Protein AF-A0A2G8RL47-F1 (afdb_monomer_lite)

Secondary structure (DSSP, 8-state):
--TTSHHHHTTSHHHHHHHHHHHHHHHGGGSS-THHHHHHHHHHHHHHTS-TTS----SHHHHHHHHHHHHHHHHHHHHHHHH--

Organism: NCBI:txid1206336

Foldseek 3Di:
DPPPVVVVVPPDPVVVVVVVVLVVLVVVPVDDDPVSVLVSVLVVCCVVPLVLVPDPDDDPVVSVVSSVVSSVVSVVVCVVVVPPD

pLDDT: mean 72.45, std 14.92, range [33.88, 91.5]

Structure (mmCIF, N/CA/C/O backbone):
data_AF-A0A2G8RL47-F1
#
_entry.id   AF-A0A2G8RL47-F1
#
loop_
_atom_site.group_PDB
_atom_site.id
_atom_site.type_symbol
_atom_site.label_atom_id
_atom_site.label_alt_id
_atom_site.label_comp_id
_atom_site.label_asym_id
_atom_site.label_entity_id
_atom_site.label_seq_id
_atom_site.pdbx_PDB_ins_code
_atom_site.Cartn_x
_atom_site.Cartn_y
_atom_site.Cartn_z
_atom_site.occupancy
_atom_site.B_iso_or_equiv
_atom_site.auth_seq_id
_atom_site.auth_comp_id
_atom_site.auth_asym_id
_atom_site.auth_atom_id
_atom_site.pdbx_PDB_model_num
ATOM 1 N N . MET A 1 1 ? -7.342 6.212 -22.025 1.00 35.16 1 MET A N 1
ATOM 2 C CA . MET A 1 1 ? -8.341 6.634 -21.012 1.00 35.16 1 MET A CA 1
ATOM 3 C C . MET A 1 1 ? -7.738 7.094 -19.666 1.00 35.16 1 MET A C 1
ATOM 5 O O . MET A 1 1 ? -8.489 7.565 -18.830 1.00 35.16 1 MET A O 1
ATOM 9 N N . LEU A 1 2 ? -6.410 7.053 -19.444 1.00 33.88 2 LEU A N 1
ATOM 10 C CA . LEU A 1 2 ? -5.785 7.436 -18.155 1.00 33.88 2 LEU A CA 1
ATOM 11 C C . LEU A 1 2 ? -5.285 8.897 -18.047 1.00 33.88 2 LEU A C 1
ATOM 13 O O . LEU A 1 2 ? -4.999 9.345 -16.946 1.00 33.88 2 LEU A O 1
ATOM 17 N N . ALA A 1 3 ? -5.211 9.662 -19.142 1.00 41.91 3 ALA A N 1
ATOM 18 C CA . ALA A 1 3 ? -4.596 11.001 -19.139 1.00 41.91 3 ALA A CA 1
ATOM 19 C C . ALA A 1 3 ? -5.535 12.159 -18.727 1.00 41.91 3 ALA A C 1
ATOM 21 O O . ALA A 1 3 ? -5.073 13.252 -18.424 1.00 41.91 3 ALA A O 1
ATOM 22 N N . ALA A 1 4 ? -6.855 11.941 -18.698 1.00 42.72 4 ALA A N 1
ATOM 23 C CA . ALA A 1 4 ? -7.839 13.002 -18.439 1.00 42.72 4 ALA A CA 1
ATOM 24 C C . ALA A 1 4 ? -8.069 13.297 -16.940 1.00 42.72 4 ALA A C 1
ATOM 26 O O . ALA A 1 4 ? -8.761 14.254 -16.598 1.00 42.72 4 ALA A O 1
ATOM 27 N N . ILE A 1 5 ? -7.495 12.488 -16.041 1.00 51.47 5 ILE A N 1
ATOM 28 C CA . ILE A 1 5 ? -7.621 12.671 -14.585 1.00 51.47 5 ILE A CA 1
ATOM 29 C C . ILE A 1 5 ? -6.616 13.718 -14.071 1.00 51.47 5 ILE A C 1
ATOM 31 O O . ILE A 1 5 ? -6.957 14.504 -13.185 1.00 51.47 5 ILE A O 1
ATOM 35 N N . ASP A 1 6 ? -5.412 13.785 -14.655 1.00 54.00 6 ASP A N 1
ATOM 36 C CA . ASP A 1 6 ? -4.298 14.598 -14.136 1.00 54.00 6 ASP A CA 1
ATOM 37 C C . ASP A 1 6 ? -4.589 16.109 -14.099 1.00 54.00 6 ASP A C 1
ATOM 39 O O . ASP A 1 6 ? -4.068 16.816 -13.236 1.00 54.00 6 ASP A O 1
ATOM 43 N N . GLY A 1 7 ? -5.461 16.617 -14.976 1.00 55.53 7 GLY A N 1
ATOM 44 C CA . GLY A 1 7 ? -5.795 18.045 -15.049 1.00 55.53 7 GLY A CA 1
ATOM 45 C C . GLY A 1 7 ? -6.561 18.599 -13.838 1.00 55.53 7 GLY A C 1
ATOM 46 O O . GLY A 1 7 ? -6.519 19.803 -13.594 1.00 55.53 7 GLY A O 1
ATOM 47 N N . ARG A 1 8 ? -7.246 17.752 -13.051 1.00 54.69 8 ARG A N 1
ATOM 48 C CA . ARG A 1 8 ? -7.976 18.182 -11.837 1.00 54.69 8 ARG A CA 1
ATOM 49 C C . ARG A 1 8 ? -7.105 18.190 -10.577 1.00 54.69 8 ARG A C 1
ATOM 51 O O . ARG A 1 8 ? -7.422 18.907 -9.632 1.00 54.69 8 ARG A O 1
ATOM 58 N N . THR A 1 9 ? -6.016 17.421 -10.554 1.00 54.69 9 THR A N 1
ATOM 59 C CA . THR A 1 9 ? -5.153 17.207 -9.373 1.00 54.69 9 THR A CA 1
ATOM 60 C C . THR A 1 9 ? -3.862 18.032 -9.379 1.00 54.69 9 THR A C 1
ATOM 62 O O . THR A 1 9 ? -3.142 18.066 -8.383 1.00 54.69 9 THR A O 1
ATOM 65 N N . THR A 1 10 ? -3.574 18.752 -10.464 1.00 56.12 10 THR A N 1
ATOM 66 C CA . THR A 1 10 ? -2.384 19.605 -10.653 1.00 56.12 10 THR A CA 1
ATOM 67 C C . THR A 1 10 ? -2.425 20.952 -9.922 1.00 56.12 10 THR A C 1
ATOM 69 O O . THR A 1 10 ? -1.461 21.710 -9.996 1.00 56.12 10 THR A O 1
ATOM 72 N N . ARG A 1 11 ? -3.494 21.267 -9.178 1.00 59.50 11 ARG A N 1
ATOM 73 C CA . ARG A 1 11 ? -3.706 22.598 -8.573 1.00 59.50 11 ARG A CA 1
ATOM 74 C C . ARG A 1 11 ? -2.798 22.938 -7.380 1.00 59.50 11 ARG A C 1
ATOM 76 O O . ARG A 1 11 ? -2.851 24.066 -6.897 1.00 59.50 11 ARG A O 1
ATOM 83 N N . HIS A 1 12 ? -1.964 22.012 -6.896 1.00 65.38 12 HIS A N 1
ATOM 84 C CA . HIS A 1 12 ? -1.165 22.209 -5.679 1.00 65.38 12 HIS A CA 1
ATOM 85 C C . HIS A 1 12 ? 0.316 21.871 -5.897 1.00 65.38 12 HIS A C 1
ATOM 87 O O . HIS A 1 12 ? 0.645 20.790 -6.388 1.00 65.38 12 HIS A O 1
A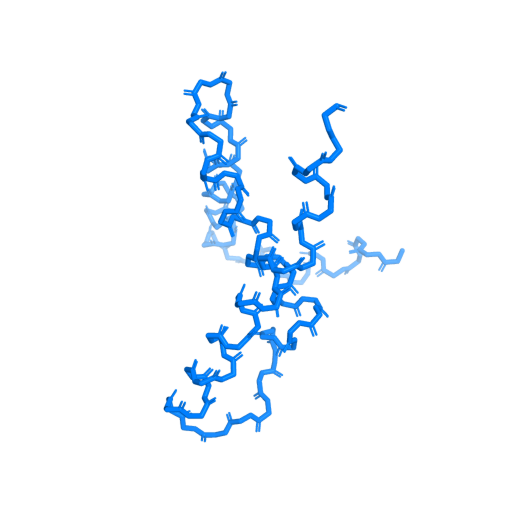TOM 93 N N . GLN A 1 13 ? 1.224 22.752 -5.453 1.00 68.94 13 GLN A N 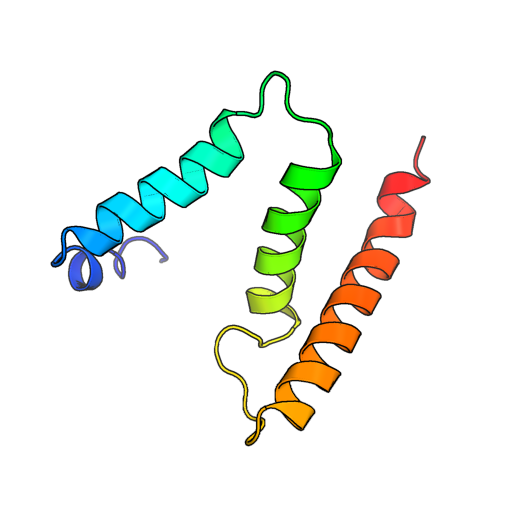1
ATOM 94 C CA . GLN A 1 13 ? 2.682 22.548 -5.538 1.00 68.94 13 GLN A CA 1
ATOM 95 C C . GLN A 1 13 ? 3.138 21.216 -4.909 1.00 68.94 13 GLN A C 1
ATOM 97 O O . GLN A 1 13 ? 4.074 20.580 -5.396 1.00 68.94 13 GLN A O 1
ATOM 102 N N . GLY A 1 14 ? 2.420 20.736 -3.886 1.00 74.69 14 GLY A N 1
ATOM 103 C CA . GLY A 1 14 ? 2.658 19.435 -3.256 1.00 74.69 14 GLY A CA 1
ATOM 104 C C . GLY A 1 14 ? 2.518 18.235 -4.203 1.00 74.69 14 GLY A C 1
ATOM 105 O O . GLY A 1 14 ? 3.234 17.248 -4.038 1.00 74.69 14 GLY A O 1
ATOM 106 N N . TYR A 1 15 ? 1.673 18.313 -5.240 1.00 73.44 15 TYR A N 1
ATOM 107 C CA . TYR A 1 15 ? 1.524 17.233 -6.225 1.00 73.44 15 TYR A CA 1
ATOM 108 C C . TYR A 1 15 ? 2.776 17.096 -7.099 1.00 73.44 15 TYR A C 1
ATOM 110 O O . TYR A 1 15 ? 3.314 15.999 -7.266 1.00 73.44 15 TYR A O 1
ATOM 118 N N . ALA A 1 16 ? 3.309 18.223 -7.579 1.00 75.38 16 ALA A N 1
ATOM 119 C CA . ALA A 1 16 ? 4.547 18.248 -8.351 1.00 75.38 16 ALA A CA 1
ATOM 120 C C . ALA A 1 16 ? 5.744 17.757 -7.517 1.00 75.38 16 ALA A C 1
ATOM 122 O O . ALA A 1 16 ? 6.581 17.001 -8.015 1.00 75.38 16 ALA A O 1
ATOM 123 N N . LEU A 1 17 ? 5.802 18.126 -6.232 1.00 79.69 17 LEU A N 1
ATOM 124 C CA . LEU A 1 17 ? 6.814 17.630 -5.294 1.00 79.69 17 LEU A CA 1
ATOM 125 C C . LEU A 1 17 ? 6.681 16.118 -5.050 1.00 79.69 17 LEU A C 1
ATOM 127 O O . LEU A 1 17 ? 7.685 15.409 -5.088 1.00 79.69 17 LEU A O 1
ATOM 131 N N . SER A 1 18 ? 5.455 15.605 -4.897 1.00 74.31 18 SER A N 1
ATOM 132 C CA . SER A 1 18 ? 5.169 14.170 -4.742 1.00 74.31 18 SER A CA 1
ATOM 133 C C . SER A 1 18 ? 5.597 13.345 -5.961 1.00 74.31 18 SER A C 1
ATOM 135 O O . SER A 1 18 ? 6.185 12.271 -5.807 1.00 74.31 18 SER A O 1
ATOM 137 N N . ILE A 1 19 ? 5.343 13.841 -7.178 1.00 72.31 19 ILE A N 1
ATOM 138 C CA . ILE A 1 19 ? 5.805 13.194 -8.416 1.00 72.31 19 ILE A CA 1
ATOM 139 C C . ILE A 1 19 ? 7.333 13.238 -8.506 1.00 72.31 19 ILE A C 1
ATOM 141 O O . ILE A 1 19 ? 7.950 12.218 -8.810 1.00 72.31 19 ILE A O 1
ATOM 145 N N . LYS A 1 20 ? 7.960 14.382 -8.195 1.00 74.38 20 LYS A N 1
ATOM 146 C CA . LYS A 1 20 ? 9.426 14.501 -8.165 1.00 74.38 20 LYS A CA 1
ATOM 147 C C . LYS A 1 20 ? 10.054 13.553 -7.141 1.00 74.38 20 LYS A C 1
ATOM 149 O O . LYS A 1 20 ? 11.080 12.965 -7.445 1.00 74.38 20 LYS A O 1
ATOM 154 N N . HIS A 1 21 ? 9.457 13.368 -5.963 1.00 73.75 21 HIS A N 1
ATOM 155 C CA . HIS A 1 21 ? 9.961 12.441 -4.941 1.00 73.75 21 HIS A CA 1
ATOM 156 C C . HIS A 1 21 ? 9.822 10.973 -5.351 1.00 73.75 21 HIS A C 1
ATOM 158 O O . HIS A 1 21 ? 10.794 10.235 -5.225 1.00 73.75 21 HIS A O 1
ATOM 164 N N . ARG A 1 22 ? 8.676 10.564 -5.917 1.00 68.69 22 ARG A N 1
ATOM 165 C CA . ARG A 1 22 ? 8.508 9.215 -6.491 1.00 68.69 22 ARG A CA 1
ATOM 166 C C . ARG A 1 22 ? 9.553 8.936 -7.569 1.00 68.69 22 ARG A C 1
ATOM 168 O O . ARG A 1 22 ? 10.265 7.945 -7.483 1.00 68.69 22 ARG A O 1
ATOM 175 N N . LYS A 1 23 ? 9.725 9.880 -8.501 1.00 63.38 23 LYS A N 1
ATOM 176 C CA . LYS A 1 23 ? 10.754 9.793 -9.541 1.00 63.38 23 LYS A CA 1
ATOM 177 C C . LYS A 1 23 ? 12.174 9.810 -8.985 1.00 63.38 23 LYS A C 1
ATOM 179 O O . LYS A 1 23 ? 13.019 9.171 -9.572 1.00 63.38 23 LYS A O 1
ATOM 184 N N . ARG A 1 24 ? 12.467 10.514 -7.887 1.00 64.38 24 ARG A N 1
ATOM 185 C CA . ARG A 1 24 ? 13.814 10.554 -7.284 1.00 64.38 24 ARG A CA 1
ATOM 186 C C . ARG A 1 24 ? 14.183 9.223 -6.618 1.00 64.38 24 ARG A C 1
ATOM 188 O O . ARG A 1 24 ? 15.336 8.823 -6.713 1.00 64.38 24 ARG A O 1
ATOM 195 N N . ILE A 1 25 ? 13.212 8.527 -6.020 1.00 61.66 25 ILE A N 1
ATOM 196 C CA . ILE A 1 25 ? 13.382 7.138 -5.558 1.00 61.66 25 ILE A CA 1
ATOM 197 C C . ILE A 1 25 ? 13.618 6.210 -6.765 1.00 61.66 25 ILE A C 1
ATOM 199 O O . ILE A 1 25 ? 14.476 5.340 -6.703 1.00 61.66 25 ILE A O 1
ATOM 203 N N . ASP A 1 26 ? 12.933 6.459 -7.887 1.00 58.34 26 ASP A N 1
ATOM 204 C CA . ASP A 1 26 ? 13.145 5.756 -9.160 1.00 58.34 26 ASP A CA 1
ATOM 205 C C . ASP A 1 26 ? 14.353 6.246 -9.993 1.00 58.34 26 ASP A C 1
ATOM 207 O O . ASP A 1 26 ? 14.645 5.606 -10.985 1.00 58.34 26 ASP A O 1
ATOM 211 N N . LEU A 1 27 ? 15.034 7.363 -9.696 1.00 55.06 27 LEU A N 1
ATOM 212 C CA . LEU A 1 27 ? 16.119 7.955 -10.525 1.00 55.06 27 LEU A CA 1
ATOM 213 C C . LEU A 1 27 ? 17.494 7.861 -9.870 1.00 55.06 27 LEU A C 1
ATOM 215 O O . LEU A 1 27 ? 18.505 7.910 -10.557 1.00 55.06 27 LEU A O 1
ATOM 219 N N . ARG A 1 28 ? 17.551 7.619 -8.559 1.00 52.69 28 ARG A N 1
ATOM 220 C CA . ARG A 1 28 ? 18.759 7.103 -7.891 1.00 52.69 28 ARG A CA 1
ATOM 221 C C . ARG A 1 28 ? 19.172 5.701 -8.423 1.00 52.69 28 ARG A C 1
ATOM 223 O O . ARG A 1 28 ? 20.230 5.186 -8.081 1.00 52.69 28 ARG A O 1
ATOM 230 N N . ARG A 1 29 ? 18.335 5.153 -9.317 1.00 52.19 29 ARG A N 1
ATOM 231 C CA . ARG A 1 29 ? 18.292 3.865 -10.023 1.00 52.19 29 ARG A CA 1
ATOM 232 C C . ARG A 1 29 ? 19.512 3.363 -10.777 1.00 52.19 29 ARG A C 1
ATOM 234 O O . ARG A 1 29 ? 19.483 2.189 -11.114 1.00 52.19 29 ARG A O 1
ATOM 241 N N . GLU A 1 30 ? 20.509 4.172 -11.112 1.00 53.53 30 GLU A N 1
ATOM 242 C CA . GLU A 1 30 ? 21.639 3.609 -11.870 1.00 53.53 30 GLU A CA 1
ATOM 243 C C . GLU A 1 30 ? 22.603 2.834 -10.957 1.00 53.53 30 GLU A C 1
ATOM 245 O O . GLU A 1 30 ? 23.254 1.905 -11.412 1.00 53.53 30 GLU A O 1
ATOM 250 N N . ASN A 1 31 ? 22.619 3.144 -9.650 1.00 54.66 31 ASN A N 1
ATOM 251 C CA . ASN A 1 31 ? 23.529 2.525 -8.674 1.00 54.66 31 ASN A CA 1
ATOM 252 C C . ASN A 1 31 ? 22.866 2.163 -7.325 1.00 54.66 31 ASN A C 1
ATOM 254 O O . ASN A 1 31 ? 23.566 1.868 -6.357 1.00 54.66 31 ASN A O 1
ATOM 258 N N . ASP A 1 32 ? 21.533 2.227 -7.212 1.00 55.41 32 ASP A N 1
ATOM 259 C CA . ASP A 1 32 ? 20.832 1.820 -5.984 1.00 55.41 32 ASP A CA 1
ATOM 260 C C . ASP A 1 32 ? 20.738 0.281 -5.907 1.00 55.41 32 ASP A C 1
ATOM 262 O O . ASP A 1 32 ? 20.478 -0.372 -6.923 1.00 55.41 32 ASP A O 1
ATOM 266 N N . PRO A 1 33 ? 20.906 -0.315 -4.714 1.00 59.38 33 PRO A N 1
ATOM 267 C CA . PRO A 1 33 ? 20.765 -1.751 -4.537 1.00 59.38 33 PRO A CA 1
ATOM 268 C C . PRO A 1 33 ? 19.322 -2.203 -4.869 1.00 59.38 33 PRO A C 1
ATOM 270 O O . PRO A 1 33 ? 18.358 -1.437 -4.707 1.00 59.38 33 PRO A O 1
ATOM 273 N N . PRO A 1 34 ? 19.152 -3.430 -5.402 1.00 58.25 34 PRO A N 1
ATOM 274 C CA . PRO A 1 34 ? 17.904 -3.890 -6.022 1.00 58.25 34 PRO A CA 1
ATOM 275 C C . PRO A 1 34 ? 16.685 -3.884 -5.081 1.00 58.25 34 PRO A C 1
ATOM 277 O O . PRO A 1 34 ? 15.543 -3.878 -5.542 1.00 58.25 34 PRO A O 1
ATOM 280 N N . ASP A 1 35 ? 16.893 -3.824 -3.766 1.00 57.88 35 ASP A N 1
ATOM 281 C CA . ASP A 1 35 ? 15.866 -3.816 -2.723 1.00 57.88 35 ASP A CA 1
ATOM 282 C C . ASP A 1 35 ? 14.953 -2.575 -2.745 1.00 57.88 35 ASP A C 1
ATOM 284 O O . ASP A 1 35 ? 13.758 -2.679 -2.445 1.00 57.88 35 ASP A O 1
ATOM 288 N N . ARG A 1 36 ? 15.446 -1.402 -3.169 1.00 61.25 36 ARG A N 1
ATOM 289 C CA . ARG A 1 36 ? 14.632 -0.167 -3.169 1.00 61.25 36 ARG A CA 1
ATOM 290 C C . ARG A 1 36 ? 13.610 -0.089 -4.298 1.00 61.25 36 ARG A C 1
ATOM 292 O O . ARG A 1 36 ? 12.509 0.429 -4.088 1.00 61.25 36 ARG A O 1
ATOM 299 N N . PHE A 1 37 ? 13.924 -0.639 -5.470 1.00 64.56 37 PHE A N 1
ATOM 300 C CA . PHE A 1 37 ? 12.955 -0.743 -6.563 1.00 64.56 37 PHE A CA 1
ATOM 301 C C . PHE A 1 37 ? 11.818 -1.714 -6.206 1.00 64.56 37 PHE A C 1
ATOM 303 O O . PHE A 1 37 ? 10.649 -1.461 -6.521 1.00 64.56 37 PHE A O 1
ATOM 310 N N . LEU A 1 38 ? 12.138 -2.781 -5.464 1.00 68.00 38 LEU A N 1
ATOM 311 C CA . LEU A 1 38 ? 11.146 -3.743 -4.995 1.00 68.00 38 LEU A CA 1
ATOM 312 C C . LEU A 1 38 ? 10.107 -3.074 -4.094 1.00 68.00 38 LEU A C 1
ATOM 314 O O . LEU A 1 38 ? 8.925 -3.336 -4.296 1.00 68.00 38 LEU A O 1
ATOM 318 N N . ILE A 1 39 ? 10.507 -2.164 -3.196 1.00 71.12 39 ILE A N 1
ATOM 319 C CA . ILE A 1 39 ? 9.588 -1.421 -2.315 1.00 71.12 39 ILE A CA 1
ATOM 320 C C . ILE A 1 39 ? 8.532 -0.664 -3.128 1.00 71.12 39 ILE A C 1
ATOM 322 O O . ILE A 1 39 ? 7.334 -0.837 -2.891 1.00 71.12 39 ILE A O 1
ATOM 326 N N . LEU A 1 40 ? 8.937 0.136 -4.120 1.00 75.12 40 LEU A N 1
ATOM 327 C CA . LEU A 1 40 ? 7.987 0.900 -4.936 1.00 75.12 40 LEU A CA 1
ATOM 328 C C . LEU A 1 40 ? 7.063 -0.005 -5.755 1.00 75.12 40 LEU A C 1
ATOM 330 O O . LEU A 1 40 ? 5.852 0.227 -5.795 1.00 75.12 40 LEU A O 1
ATOM 334 N N . LEU A 1 41 ? 7.611 -1.061 -6.361 1.00 74.12 41 LEU A N 1
ATOM 335 C CA . LEU A 1 41 ? 6.832 -2.024 -7.138 1.00 74.12 41 LEU A CA 1
ATOM 336 C C . LEU A 1 41 ? 5.829 -2.777 -6.238 1.00 74.12 41 LEU A C 1
ATOM 338 O O . LEU A 1 41 ? 4.702 -3.061 -6.643 1.00 74.12 41 LEU A O 1
ATOM 342 N N . THR A 1 42 ? 6.216 -3.069 -4.996 1.00 82.00 42 THR A N 1
ATOM 343 C CA . THR A 1 42 ? 5.391 -3.760 -3.997 1.00 82.00 42 THR A CA 1
ATOM 344 C C . THR A 1 42 ? 4.268 -2.854 -3.481 1.00 82.00 42 THR A C 1
ATOM 346 O O . THR A 1 42 ? 3.114 -3.278 -3.435 1.00 82.00 42 THR A O 1
ATOM 349 N N . PHE A 1 43 ? 4.540 -1.571 -3.222 1.00 81.12 43 PHE A N 1
ATOM 350 C CA . PHE A 1 43 ? 3.501 -0.583 -2.900 1.00 81.12 43 PHE A CA 1
ATOM 351 C C . PHE A 1 43 ? 2.550 -0.302 -4.070 1.00 81.12 43 PHE A C 1
ATOM 353 O O . PHE A 1 43 ? 1.359 -0.072 -3.847 1.00 81.12 43 PHE A O 1
ATOM 360 N N . GLY A 1 44 ? 3.046 -0.324 -5.310 1.00 84.31 44 GLY A N 1
ATOM 361 C CA . GLY A 1 44 ? 2.211 -0.241 -6.509 1.00 84.31 44 GLY A CA 1
ATOM 362 C C . GLY A 1 44 ? 1.226 -1.408 -6.589 1.00 84.31 44 GLY A C 1
ATOM 363 O O . GLY A 1 44 ? 0.024 -1.191 -6.727 1.00 84.31 44 GLY A O 1
ATOM 364 N N . TRP A 1 45 ? 1.719 -2.634 -6.398 1.00 85.19 45 TRP A N 1
ATOM 365 C CA . TRP A 1 45 ? 0.899 -3.848 -6.418 1.00 85.19 45 TRP A CA 1
ATOM 366 C C . TRP A 1 45 ? -0.090 -3.922 -5.249 1.00 85.19 45 TRP A C 1
ATOM 368 O O . TRP A 1 45 ? -1.241 -4.314 -5.423 1.00 85.19 45 TRP A O 1
ATOM 378 N N . ALA A 1 46 ? 0.308 -3.470 -4.059 1.00 86.31 46 ALA A N 1
ATOM 379 C CA . ALA A 1 46 ? -0.593 -3.398 -2.913 1.00 86.31 46 ALA A CA 1
ATOM 380 C C . ALA A 1 46 ? -1.785 -2.457 -3.160 1.00 86.31 46 ALA A C 1
ATOM 382 O O . ALA A 1 46 ? -2.889 -2.706 -2.676 1.00 86.31 46 ALA A O 1
ATOM 383 N N . LYS A 1 47 ? -1.593 -1.388 -3.940 1.00 85.19 47 LYS A N 1
ATOM 384 C CA . LYS A 1 47 ? -2.674 -0.469 -4.316 1.00 85.19 47 LYS A CA 1
ATOM 385 C C . LYS A 1 47 ? -3.599 -1.057 -5.375 1.00 85.19 47 LYS A C 1
ATOM 387 O O . LYS A 1 47 ? -4.806 -0.882 -5.247 1.00 85.19 47 LYS A O 1
ATOM 392 N N . THR A 1 48 ? -3.051 -1.737 -6.382 1.00 83.94 48 THR A N 1
ATOM 393 C CA . THR A 1 48 ? -3.827 -2.269 -7.513 1.00 83.94 48 THR A CA 1
ATOM 394 C C . THR A 1 48 ? -4.489 -3.611 -7.212 1.00 83.94 48 THR A C 1
ATOM 396 O O . THR A 1 48 ? -5.662 -3.781 -7.516 1.00 83.94 48 THR A O 1
ATOM 399 N N . VAL A 1 49 ? -3.771 -4.547 -6.589 1.00 82.00 49 VAL A N 1
ATOM 400 C CA . VAL A 1 49 ? -4.255 -5.908 -6.292 1.00 82.00 49 VAL A CA 1
ATOM 401 C C . VAL A 1 49 ? -4.685 -6.048 -4.835 1.00 82.00 49 VAL A C 1
ATOM 403 O O . VAL A 1 49 ? -5.689 -6.685 -4.531 1.00 82.00 49 VAL A O 1
ATOM 406 N N . GLY A 1 50 ? -3.960 -5.413 -3.912 1.00 81.38 50 GLY A N 1
ATOM 407 C CA . GLY A 1 50 ? -4.274 -5.485 -2.483 1.00 81.38 50 GLY A CA 1
ATOM 408 C C . GLY A 1 50 ? -5.504 -4.686 -2.052 1.00 81.38 50 GLY A C 1
ATOM 409 O O . GLY A 1 50 ? -6.021 -4.919 -0.960 1.00 81.38 50 GLY A O 1
ATOM 410 N N . GLY A 1 51 ? -5.975 -3.748 -2.882 1.00 83.19 51 GLY A N 1
ATOM 411 C CA . GLY A 1 51 ? -7.046 -2.812 -2.528 1.00 83.19 51 GLY A CA 1
ATOM 412 C C . GLY A 1 51 ? -6.604 -1.727 -1.539 1.00 83.19 51 GLY A C 1
ATOM 413 O O . GLY A 1 51 ? -7.439 -1.107 -0.887 1.00 83.19 51 GLY A O 1
ATOM 414 N N . MET A 1 52 ? -5.293 -1.484 -1.388 1.00 86.19 52 MET A N 1
ATOM 415 C CA . MET A 1 52 ? -4.774 -0.510 -0.410 1.00 86.19 52 MET A CA 1
ATOM 416 C C . MET A 1 52 ? -4.927 0.949 -0.857 1.00 86.19 52 MET A C 1
ATOM 418 O O . MET A 1 52 ? -4.618 1.857 -0.091 1.00 86.19 52 MET A O 1
ATOM 422 N N . ALA A 1 53 ? -5.404 1.197 -2.081 1.00 82.62 53 ALA A N 1
ATOM 423 C CA . ALA A 1 53 ? -5.761 2.541 -2.533 1.00 82.62 53 ALA A CA 1
ATOM 424 C C . ALA A 1 53 ? -7.054 3.059 -1.872 1.00 82.62 53 ALA A C 1
ATOM 426 O O . ALA A 1 53 ? -7.185 4.264 -1.669 1.00 82.62 53 ALA A O 1
ATOM 427 N N . GLN A 1 54 ? -7.983 2.160 -1.524 1.00 83.88 54 GLN A N 1
ATOM 428 C CA . GLN A 1 54 ? -9.250 2.459 -0.851 1.00 83.88 54 GLN A CA 1
ATOM 429 C C . GLN A 1 54 ? -9.621 1.287 0.067 1.00 83.88 54 GLN A C 1
ATOM 431 O O . GLN A 1 54 ? -10.325 0.357 -0.325 1.00 83.88 54 GLN A O 1
ATOM 436 N N . THR A 1 55 ? -9.110 1.298 1.299 1.00 82.31 55 THR A N 1
ATOM 437 C CA . THR A 1 55 ? -9.338 0.193 2.236 1.00 82.31 55 THR A CA 1
ATOM 438 C C . THR A 1 55 ? -10.761 0.234 2.787 1.00 82.31 55 THR A C 1
ATOM 440 O O . THR A 1 55 ? -11.159 1.220 3.402 1.00 82.31 55 THR A O 1
ATOM 443 N N . VAL A 1 56 ? -11.504 -0.865 2.659 1.00 87.81 56 VAL A N 1
ATOM 444 C CA . VAL A 1 56 ? -12.849 -1.009 3.255 1.00 87.81 56 VAL A CA 1
ATOM 445 C C . VAL A 1 56 ? -12.816 -1.312 4.761 1.00 87.81 56 VAL A C 1
ATOM 447 O O . VAL A 1 56 ? -13.845 -1.297 5.435 1.00 87.81 56 VAL A O 1
ATOM 450 N N . TYR A 1 57 ? -11.631 -1.592 5.307 1.00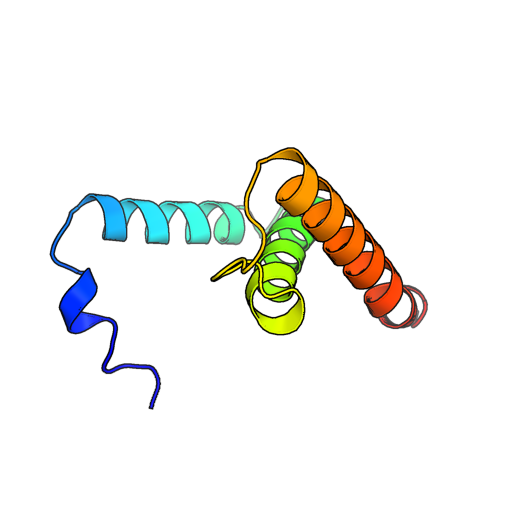 87.19 57 TYR A N 1
ATOM 451 C CA . TYR A 1 57 ? -11.433 -1.884 6.723 1.00 87.19 57 TYR A CA 1
ATOM 452 C C . TYR A 1 57 ? -11.434 -0.602 7.557 1.00 87.19 57 TYR A C 1
ATOM 454 O O . TYR A 1 57 ? -10.780 0.379 7.213 1.00 87.19 57 TYR A O 1
ATOM 462 N N . ARG A 1 58 ? -12.134 -0.636 8.694 1.00 87.81 58 ARG A N 1
ATOM 463 C CA . ARG A 1 58 ? -12.117 0.435 9.698 1.00 87.81 58 ARG A CA 1
ATOM 464 C C . ARG A 1 58 ? -11.222 0.040 10.871 1.00 87.81 58 ARG A C 1
ATOM 466 O O . ARG A 1 58 ? -11.339 -1.075 11.377 1.00 87.81 58 ARG A O 1
ATOM 473 N N . GLY A 1 59 ? -10.370 0.968 11.304 1.00 90.38 59 GLY A N 1
ATOM 474 C CA . GLY A 1 59 ? -9.417 0.776 12.401 1.00 90.38 59 GLY A CA 1
ATOM 475 C C . GLY A 1 59 ? -8.016 0.370 11.931 1.00 90.38 59 GLY A C 1
ATOM 476 O O . GLY A 1 59 ? -7.860 -0.419 10.998 1.00 90.38 59 GLY A O 1
ATOM 477 N N . VAL A 1 60 ? -6.996 0.916 12.603 1.00 90.06 60 VAL A N 1
ATOM 478 C CA . VAL A 1 60 ? -5.573 0.763 12.243 1.00 90.06 60 VAL A CA 1
ATOM 479 C C . VAL A 1 60 ? -5.143 -0.700 12.243 1.00 90.06 60 VAL A C 1
ATOM 481 O O . VAL A 1 60 ? -4.490 -1.137 11.301 1.00 90.06 60 VAL A O 1
ATOM 484 N N . GLU A 1 61 ? -5.570 -1.476 13.237 1.00 91.50 61 GLU A N 1
ATOM 485 C CA . GLU A 1 61 ? -5.194 -2.888 13.356 1.00 91.50 61 GLU A CA 1
ATOM 486 C C . GLU A 1 61 ? -5.680 -3.725 12.166 1.00 91.50 61 GLU A C 1
ATOM 488 O O . GLU A 1 61 ? -4.907 -4.472 11.573 1.00 91.50 61 GLU A O 1
ATOM 493 N N . ARG A 1 62 ? -6.927 -3.530 11.715 1.00 89.00 62 ARG A N 1
ATOM 494 C CA . ARG A 1 62 ? -7.471 -4.276 10.566 1.00 89.00 62 ARG A CA 1
ATOM 495 C C . ARG A 1 62 ? -6.782 -3.901 9.256 1.00 89.00 62 ARG A C 1
ATOM 497 O O . ARG A 1 62 ? -6.503 -4.772 8.430 1.00 89.00 62 ARG A O 1
ATOM 504 N N . VAL A 1 63 ? -6.483 -2.614 9.073 1.00 90.25 63 VAL A N 1
ATOM 505 C CA . VAL A 1 63 ? -5.714 -2.135 7.916 1.00 90.25 63 VAL A CA 1
ATOM 506 C C . VAL A 1 63 ? -4.298 -2.711 7.946 1.00 90.25 63 VAL A C 1
ATOM 508 O O . VAL A 1 63 ? -3.823 -3.202 6.925 1.00 90.25 63 VAL A O 1
ATOM 511 N N . ARG A 1 64 ? -3.648 -2.728 9.115 1.00 90.38 64 ARG A N 1
ATOM 512 C CA . ARG A 1 64 ? -2.307 -3.287 9.311 1.00 90.38 64 ARG A CA 1
ATOM 513 C C . ARG A 1 64 ? -2.260 -4.777 8.980 1.00 90.38 64 ARG A C 1
ATOM 515 O O . ARG A 1 64 ? -1.391 -5.184 8.213 1.00 90.38 64 ARG A O 1
ATOM 522 N N . SER A 1 65 ? -3.200 -5.581 9.478 1.00 90.25 65 SER A N 1
ATOM 523 C CA . SER A 1 65 ? -3.253 -7.016 9.162 1.00 90.25 65 SER A CA 1
ATOM 524 C C . SER A 1 65 ? -3.401 -7.258 7.659 1.00 90.25 65 SER A C 1
ATOM 526 O O . SER A 1 65 ? -2.669 -8.064 7.082 1.00 90.25 65 SER A O 1
ATOM 528 N N . ARG A 1 66 ? -4.300 -6.521 6.989 1.00 89.50 66 ARG A N 1
ATOM 529 C CA . ARG A 1 66 ? -4.486 -6.643 5.536 1.00 89.50 66 ARG A CA 1
ATOM 530 C C . ARG A 1 66 ? -3.254 -6.192 4.755 1.00 89.50 66 ARG A C 1
ATOM 532 O O . ARG A 1 66 ? -2.911 -6.809 3.744 1.00 89.50 66 ARG A O 1
ATOM 539 N N . PHE A 1 67 ? -2.602 -5.130 5.209 1.00 88.69 67 PHE A N 1
ATOM 540 C CA . PHE A 1 67 ? -1.382 -4.620 4.604 1.00 88.69 67 PHE A CA 1
ATOM 541 C C . PHE A 1 67 ? -0.267 -5.669 4.650 1.00 88.69 67 PHE A C 1
ATOM 543 O O . PHE A 1 67 ? 0.288 -6.003 3.607 1.00 88.69 67 PHE A O 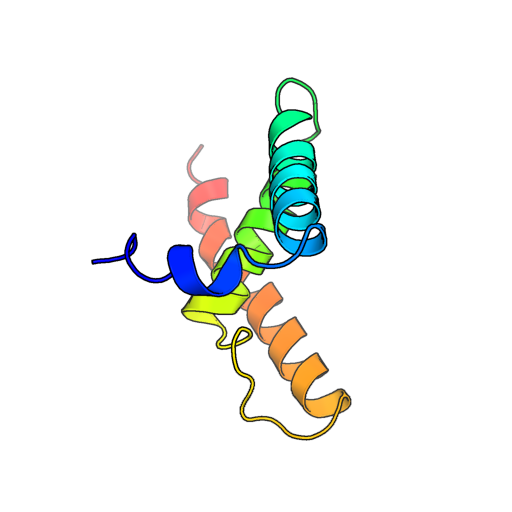1
ATOM 550 N N . ILE A 1 68 ? -0.003 -6.255 5.823 1.00 91.06 68 ILE A N 1
ATOM 551 C CA . ILE A 1 68 ? 1.022 -7.295 5.994 1.00 91.06 68 ILE A C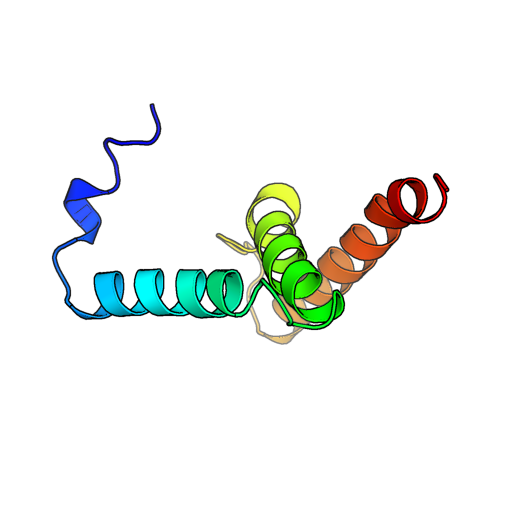A 1
ATOM 552 C C . ILE A 1 68 ? 0.719 -8.506 5.105 1.00 91.06 68 ILE A C 1
ATOM 554 O O . ILE A 1 68 ? 1.602 -8.967 4.383 1.00 91.06 68 ILE A O 1
ATOM 558 N N . LEU A 1 69 ? -0.536 -8.968 5.080 1.00 90.62 69 LEU A N 1
ATOM 559 C CA . LEU A 1 69 ? -0.957 -10.078 4.221 1.00 90.62 69 LEU A CA 1
ATOM 560 C C . LEU A 1 69 ? -0.706 -9.786 2.734 1.00 90.62 69 LEU A C 1
ATOM 562 O O . LEU A 1 69 ? -0.201 -10.632 2.002 1.00 90.62 69 LEU A O 1
ATOM 566 N N . THR A 1 70 ? -1.036 -8.573 2.292 1.00 89.62 70 THR A N 1
ATOM 567 C CA . THR A 1 70 ? -0.836 -8.138 0.903 1.00 89.62 70 THR A CA 1
ATOM 568 C C . THR A 1 70 ? 0.648 -8.112 0.537 1.00 89.62 70 THR A C 1
ATOM 570 O O . THR A 1 70 ? 1.016 -8.530 -0.560 1.00 89.62 70 THR A O 1
ATOM 573 N N . MET A 1 71 ? 1.507 -7.652 1.451 1.00 89.19 71 MET A N 1
ATOM 574 C CA . MET A 1 71 ? 2.954 -7.632 1.233 1.00 89.19 71 MET A CA 1
ATOM 575 C C . MET A 1 71 ? 3.549 -9.041 1.200 1.00 89.19 71 MET A C 1
ATOM 577 O O . MET A 1 71 ? 4.351 -9.338 0.318 1.00 89.19 71 MET A O 1
ATOM 581 N N . ALA A 1 72 ? 3.098 -9.939 2.079 1.00 89.31 72 ALA A N 1
ATOM 582 C CA . ALA A 1 72 ? 3.496 -11.344 2.044 1.00 89.31 72 ALA A CA 1
ATOM 583 C C . ALA A 1 72 ? 3.085 -12.018 0.723 1.00 89.31 72 ALA A C 1
ATOM 585 O O . ALA A 1 72 ? 3.907 -12.659 0.072 1.00 89.31 72 ALA A O 1
ATOM 586 N N . ALA A 1 73 ? 1.847 -11.802 0.270 1.00 89.06 73 ALA A N 1
ATOM 587 C CA . ALA A 1 73 ? 1.368 -12.317 -1.011 1.00 89.06 73 ALA A CA 1
ATOM 588 C C . ALA A 1 73 ? 2.162 -11.757 -2.204 1.00 89.06 73 ALA A C 1
ATOM 590 O O . ALA A 1 73 ? 2.443 -12.487 -3.152 1.00 89.06 73 ALA A O 1
ATOM 591 N N . ASN A 1 74 ? 2.568 -10.482 -2.154 1.00 85.19 74 ASN A N 1
ATOM 592 C CA . ASN A 1 74 ? 3.411 -9.890 -3.190 1.00 85.19 74 ASN A CA 1
ATOM 593 C C . ASN A 1 74 ? 4.787 -10.561 -3.272 1.00 85.19 74 ASN A C 1
ATOM 595 O O . ASN A 1 74 ? 5.269 -10.817 -4.374 1.00 85.19 74 ASN A O 1
ATOM 599 N N . ASN A 1 75 ? 5.392 -10.864 -2.122 1.00 84.12 75 ASN A N 1
ATOM 600 C CA . ASN A 1 75 ? 6.665 -11.577 -2.067 1.00 84.12 75 ASN A CA 1
ATOM 601 C C . ASN A 1 75 ? 6.526 -12.976 -2.683 1.00 84.12 75 ASN A C 1
ATOM 603 O O . ASN A 1 75 ? 7.323 -13.343 -3.542 1.00 84.12 75 ASN A O 1
ATOM 607 N N . LEU A 1 76 ? 5.466 -13.713 -2.331 1.00 85.06 76 LEU A N 1
ATOM 608 C CA . LEU A 1 76 ? 5.190 -15.044 -2.884 1.00 85.06 76 LEU A CA 1
ATOM 609 C C . LEU A 1 76 ? 4.956 -15.017 -4.400 1.00 85.06 76 LEU A C 1
ATOM 611 O O . LEU A 1 76 ? 5.543 -15.811 -5.127 1.00 85.06 76 LEU A O 1
ATOM 615 N N . ALA A 1 77 ? 4.162 -14.065 -4.897 1.00 83.25 77 ALA A N 1
ATOM 616 C CA . ALA A 1 77 ? 3.878 -13.915 -6.327 1.00 83.25 77 ALA A CA 1
ATOM 617 C C . ALA A 1 77 ? 5.122 -13.572 -7.169 1.00 83.25 77 ALA A C 1
ATOM 619 O O . ALA A 1 77 ? 5.096 -13.691 -8.394 1.00 83.25 77 ALA A O 1
ATOM 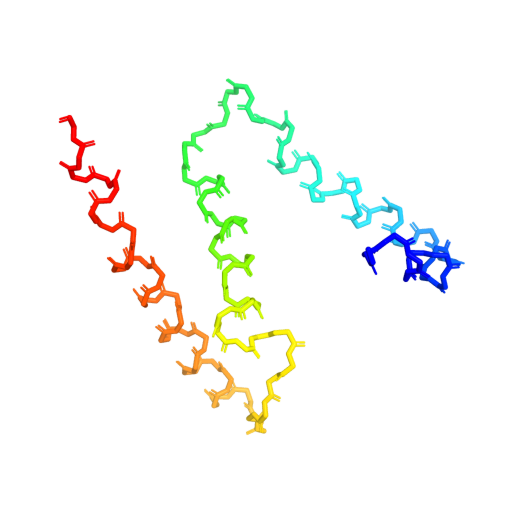620 N N . ARG A 1 78 ? 6.205 -13.117 -6.529 1.00 77.44 78 ARG A N 1
ATOM 621 C CA . ARG A 1 78 ? 7.472 -12.781 -7.184 1.00 77.44 78 ARG A CA 1
ATOM 622 C C . ARG A 1 78 ? 8.515 -13.882 -7.128 1.00 77.44 78 ARG A C 1
ATOM 624 O O . ARG A 1 78 ? 9.423 -13.836 -7.951 1.00 77.44 78 ARG A O 1
ATOM 631 N N . LEU A 1 79 ? 8.387 -14.848 -6.216 1.00 78.88 79 LEU A N 1
ATOM 632 C CA . LEU A 1 79 ? 9.328 -15.966 -6.106 1.00 78.88 79 LEU A CA 1
ATOM 633 C C . LEU A 1 79 ? 9.585 -16.662 -7.453 1.00 78.88 79 LEU A C 1
ATOM 635 O O . LEU A 1 79 ? 10.755 -16.844 -7.771 1.00 78.88 79 LEU A O 1
ATOM 639 N N . PRO A 1 80 ? 8.576 -16.955 -8.301 1.00 77.12 80 PRO A N 1
ATOM 640 C CA . PRO A 1 80 ? 8.831 -17.589 -9.596 1.00 77.12 80 PRO A CA 1
ATOM 641 C C . PRO A 1 80 ? 9.755 -16.765 -10.504 1.00 77.12 80 PRO A C 1
ATOM 643 O O . PRO A 1 80 ? 10.661 -17.316 -11.110 1.00 77.12 80 PRO A O 1
ATOM 646 N N . ARG A 1 81 ? 9.607 -15.433 -10.523 1.00 68.19 81 ARG A N 1
ATOM 647 C CA . ARG A 1 81 ? 10.452 -14.535 -11.335 1.00 68.19 81 ARG A CA 1
ATOM 648 C C . ARG A 1 81 ? 11.856 -14.315 -10.771 1.00 68.19 81 ARG A C 1
ATOM 650 O O . ARG A 1 81 ? 12.685 -13.731 -11.452 1.00 68.19 81 ARG A O 1
ATOM 657 N N . LEU A 1 82 ? 12.084 -14.665 -9.506 1.00 64.06 82 LEU A N 1
ATOM 658 C CA . LEU A 1 82 ? 13.404 -14.607 -8.872 1.00 64.06 82 LEU A CA 1
ATOM 659 C C . LEU A 1 82 ? 14.145 -15.947 -8.979 1.00 64.06 82 LEU A C 1
ATOM 661 O O . LEU A 1 82 ? 15.359 -15.973 -8.811 1.00 64.06 82 LEU A O 1
ATOM 665 N N . LEU A 1 83 ? 13.411 -17.041 -9.212 1.00 65.00 83 LEU A N 1
ATOM 666 C CA . LEU A 1 83 ? 13.943 -18.396 -9.368 1.00 65.00 83 LEU A CA 1
ATOM 667 C C . LEU A 1 83 ? 14.141 -18.796 -10.837 1.00 65.00 83 LEU A C 1
ATOM 669 O O . LEU A 1 83 ? 14.882 -19.738 -11.098 1.00 65.00 83 LEU A O 1
ATOM 673 N N . GLU A 1 84 ? 13.514 -18.094 -11.784 1.00 56.94 84 GLU A N 1
ATOM 674 C CA . GLU A 1 84 ? 13.916 -18.103 -13.195 1.00 56.94 84 GLU A CA 1
ATOM 675 C C . GLU A 1 84 ? 15.273 -17.387 -13.331 1.00 56.94 84 GLU A C 1
ATOM 677 O O . GLU A 1 84 ? 15.339 -16.173 -13.530 1.00 56.94 84 GLU A O 1
ATOM 682 N N . VAL A 1 85 ? 16.345 -18.160 -13.132 1.00 49.66 85 VAL A N 1
ATOM 683 C CA . VAL A 1 85 ? 17.741 -17.847 -13.488 1.00 49.66 85 VAL A CA 1
ATOM 684 C C . VAL A 1 85 ? 18.032 -18.397 -14.876 1.00 49.66 85 VAL A C 1
ATOM 686 O O . VAL A 1 85 ? 17.628 -19.554 -15.133 1.00 49.66 85 VAL A O 1
#

Radius of gyration: 15.87 Å; chains: 1; bounding box: 36×41×34 Å

Sequence (85 aa):
MLAAIDGRTTRHQGYALSIKHRKRIDLRRENDPPDRFLILLTFGWAKTVGGMAQTVYRGVERVRSRFILTMAANNLARLPRLLEV